Protein AF-A0A9P4SCL5-F1 (afdb_monomer)

pLDDT: mean 84.11, std 9.59, range [43.34, 95.81]

Radius of gyration: 23.29 Å; Cα contacts (8 Å, |Δi|>4): 196; chains: 1; bounding box: 46×48×56 Å

Structure (mmCIF, N/CA/C/O backbone):
data_AF-A0A9P4SCL5-F1
#
_entry.id   AF-A0A9P4SCL5-F1
#
loop_
_atom_site.group_PDB
_atom_site.id
_atom_site.type_symbol
_atom_site.label_atom_id
_atom_site.label_alt_id
_atom_site.label_comp_id
_atom_site.label_asym_id
_atom_site.label_entity_id
_atom_site.label_seq_id
_atom_site.pdbx_PDB_ins_code
_atom_site.Cartn_x
_atom_site.Cartn_y
_atom_site.Cartn_z
_atom_site.occupancy
_atom_site.B_iso_or_equiv
_atom_site.auth_seq_id
_atom_site.auth_comp_id
_atom_site.auth_asym_id
_atom_site.auth_atom_id
_atom_site.pdbx_PDB_model_num
ATOM 1 N N . MET A 1 1 ? -3.040 -2.432 34.279 1.00 43.34 1 MET A N 1
ATOM 2 C CA . MET A 1 1 ? -4.161 -2.215 33.341 1.00 43.34 1 MET A CA 1
ATOM 3 C C . MET A 1 1 ? -4.001 -0.807 32.790 1.00 43.34 1 MET A C 1
ATOM 5 O O . MET A 1 1 ? -3.930 0.094 33.618 1.00 43.34 1 MET A O 1
ATOM 9 N N . PRO A 1 2 ? -3.830 -0.590 31.476 1.00 47.62 2 PRO A N 1
ATOM 10 C CA . PRO A 1 2 ? -3.830 0.768 30.937 1.00 47.62 2 PRO A CA 1
ATOM 11 C C . PRO A 1 2 ? -5.180 1.426 31.253 1.00 47.62 2 PRO A C 1
ATOM 13 O O . PRO A 1 2 ? -6.235 0.866 30.958 1.00 47.62 2 PRO A O 1
ATOM 16 N N . ILE A 1 3 ? -5.129 2.565 31.942 1.00 54.88 3 ILE A N 1
ATOM 17 C CA . ILE A 1 3 ? -6.301 3.353 32.323 1.00 54.88 3 ILE A CA 1
ATOM 18 C C . ILE A 1 3 ? -6.621 4.231 31.116 1.00 54.88 3 ILE A C 1
ATOM 20 O O . ILE A 1 3 ? -6.003 5.274 30.919 1.00 54.88 3 ILE A O 1
ATOM 24 N N . PHE A 1 4 ? -7.519 3.759 30.256 1.00 59.22 4 PHE A N 1
ATOM 25 C CA . PHE A 1 4 ? -8.078 4.583 29.188 1.00 59.22 4 PHE A CA 1
ATOM 26 C C . PHE A 1 4 ? -9.118 5.530 29.805 1.00 59.22 4 PHE A C 1
ATOM 28 O O . PHE A 1 4 ? -9.839 5.100 30.709 1.00 59.22 4 PHE A O 1
ATOM 35 N N . PRO A 1 5 ? -9.167 6.809 29.395 1.00 55.84 5 PRO A N 1
ATOM 36 C CA . PRO A 1 5 ? -10.010 7.810 30.043 1.00 55.84 5 PRO A CA 1
ATOM 37 C C . PRO A 1 5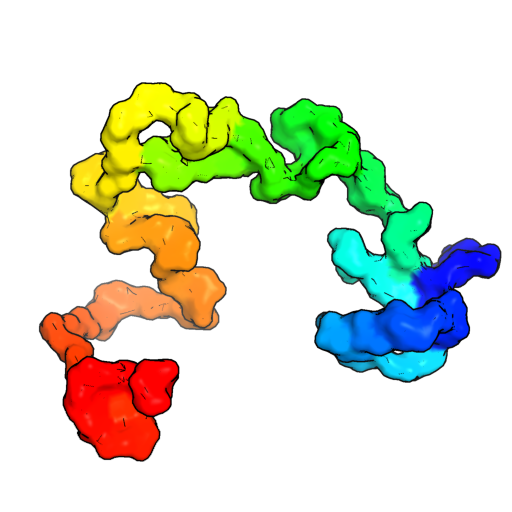 ? -11.478 7.363 30.077 1.00 55.84 5 PRO A C 1
ATOM 39 O O . PRO A 1 5 ? -12.023 6.922 29.062 1.00 55.84 5 PRO A O 1
ATOM 42 N N . GLU A 1 6 ? -12.112 7.448 31.248 1.00 46.47 6 GLU A N 1
ATOM 43 C CA . GLU A 1 6 ? -13.512 7.050 31.430 1.00 46.47 6 GLU A CA 1
ATOM 44 C C . GLU A 1 6 ? -14.424 7.834 30.470 1.00 46.47 6 GLU A C 1
ATOM 46 O O . GLU A 1 6 ? -14.336 9.056 30.365 1.00 46.47 6 GLU A O 1
ATOM 51 N N . GLY A 1 7 ? -15.274 7.119 29.726 1.00 56.78 7 GLY A N 1
ATOM 52 C CA . GLY A 1 7 ? -16.159 7.701 28.708 1.00 56.78 7 GLY A CA 1
ATOM 53 C C . GLY A 1 7 ? -15.590 7.744 27.285 1.00 56.78 7 GLY A C 1
ATOM 54 O O . GLY A 1 7 ? -16.294 8.157 26.366 1.00 56.78 7 GLY A O 1
ATOM 55 N N . SER A 1 8 ? -14.352 7.293 27.066 1.00 71.00 8 SER A N 1
ATOM 56 C CA . SER A 1 8 ? -13.823 7.086 25.713 1.00 71.00 8 SER A CA 1
ATOM 57 C C . SER A 1 8 ? -14.309 5.755 25.126 1.00 71.00 8 SER A C 1
ATOM 59 O O . SER A 1 8 ? -14.464 4.764 25.837 1.00 71.00 8 SER A O 1
ATOM 61 N N . ARG A 1 9 ? -14.600 5.735 23.817 1.00 88.56 9 ARG A N 1
ATOM 62 C CA . ARG A 1 9 ? -15.097 4.563 23.068 1.00 88.56 9 ARG A CA 1
ATOM 63 C C . ARG A 1 9 ? -13.983 3.527 22.869 1.00 88.56 9 ARG A C 1
ATOM 65 O O . ARG A 1 9 ? -13.530 3.275 21.755 1.00 88.56 9 ARG A O 1
ATOM 72 N N . SER A 1 10 ? -13.495 2.976 23.975 1.00 91.25 10 SER A N 1
ATOM 73 C CA . SER A 1 10 ? -12.287 2.151 24.046 1.00 91.25 10 SER A CA 1
ATOM 74 C C . SER A 1 10 ? -12.564 0.657 24.002 1.00 91.25 10 SER A C 1
ATOM 76 O O . SER A 1 10 ? -11.645 -0.095 23.683 1.00 91.25 10 SER A O 1
ATOM 78 N N . TYR A 1 11 ? -13.788 0.206 24.289 1.00 92.88 11 TYR A N 1
ATOM 79 C CA . TYR A 1 11 ? -14.184 -1.203 24.222 1.00 92.88 11 TYR A CA 1
ATOM 80 C C . TYR A 1 11 ? -15.295 -1.428 23.194 1.00 92.88 11 TYR A C 1
ATOM 82 O O . TYR A 1 11 ? -16.078 -0.531 22.889 1.00 92.88 11 TYR A O 1
ATOM 90 N N . LEU A 1 12 ? -15.420 -2.655 22.683 1.00 92.94 12 LEU A N 1
ATOM 91 C CA . LEU A 1 12 ? -16.445 -3.019 21.693 1.00 92.94 12 LEU A CA 1
ATOM 92 C C . LEU A 1 12 ? -17.883 -2.799 22.193 1.00 92.94 12 LEU A C 1
ATOM 94 O O . LEU A 1 12 ? -18.785 -2.531 21.390 1.00 92.94 12 LEU A O 1
ATOM 98 N N . ARG A 1 13 ? -18.120 -2.893 23.505 1.00 92.44 13 ARG A N 1
ATOM 99 C CA . ARG A 1 13 ? -19.416 -2.552 24.120 1.00 92.44 13 ARG A CA 1
ATOM 100 C C . ARG A 1 13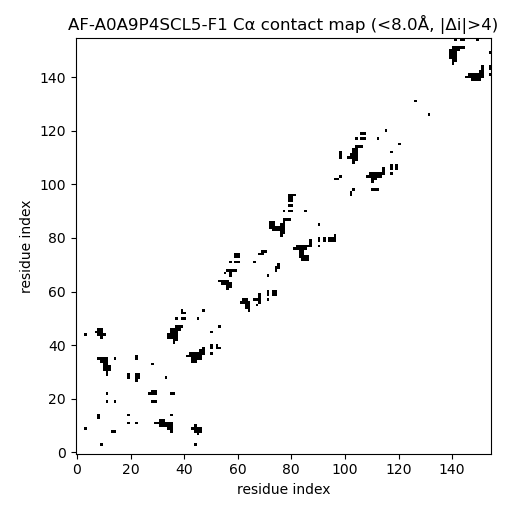 ? -19.802 -1.079 23.952 1.00 92.44 13 ARG A C 1
ATOM 102 O O . ARG A 1 13 ? -20.991 -0.795 23.850 1.00 92.44 13 ARG A O 1
ATOM 109 N N . ASP A 1 14 ? -18.819 -0.188 23.837 1.00 91.81 14 ASP A N 1
ATOM 110 C CA . ASP A 1 14 ? -19.009 1.263 23.703 1.00 91.81 14 ASP A CA 1
ATOM 111 C C . ASP A 1 14 ? -19.218 1.691 22.233 1.00 91.81 14 ASP A C 1
ATOM 113 O O . ASP A 1 14 ? -19.483 2.856 21.932 1.00 91.81 14 ASP A O 1
ATOM 117 N N . LEU A 1 15 ? -19.084 0.748 21.293 1.00 92.25 15 LEU A N 1
ATOM 118 C CA . LEU A 1 15 ? -19.208 0.989 19.857 1.00 92.25 15 LEU A CA 1
ATOM 119 C C . LEU A 1 15 ? -20.638 0.780 19.343 1.00 92.25 15 LEU A C 1
ATOM 121 O O . LEU A 1 15 ? -21.473 0.094 19.939 1.00 92.25 15 LEU A O 1
ATOM 125 N N . THR A 1 16 ? -20.919 1.333 18.169 1.00 94.19 16 THR A N 1
ATOM 126 C CA . THR A 1 16 ? -22.141 1.046 17.415 1.00 94.19 16 THR A CA 1
ATOM 127 C C . THR A 1 16 ? -22.102 -0.371 16.831 1.00 94.19 16 THR A C 1
ATOM 129 O O . THR A 1 16 ? -21.066 -1.040 16.783 1.00 94.19 16 THR A O 1
ATOM 132 N N . ARG A 1 17 ? -23.255 -0.856 16.355 1.00 94.12 17 ARG A N 1
ATOM 133 C CA . ARG A 1 17 ? -23.354 -2.166 15.693 1.00 94.12 17 ARG A CA 1
ATOM 134 C C . ARG A 1 17 ? -22.454 -2.261 14.456 1.00 94.12 17 ARG A C 1
ATOM 136 O O . ARG A 1 17 ? -21.800 -3.286 14.274 1.00 94.12 17 ARG A O 1
ATOM 143 N N . GLU A 1 18 ? -22.415 -1.207 13.643 1.00 94.81 18 GLU A N 1
ATOM 144 C CA . GLU A 1 18 ? -21.604 -1.177 12.423 1.00 94.81 18 GLU A CA 1
ATOM 145 C C . GLU A 1 18 ? -20.108 -1.171 12.740 1.00 94.81 18 GLU A C 1
ATOM 147 O O . GLU A 1 18 ? -19.348 -1.938 12.155 1.00 94.81 18 GLU A O 1
ATOM 152 N N . GLU A 1 19 ? -19.668 -0.408 13.738 1.00 94.06 19 GLU A N 1
ATOM 153 C CA . GLU A 1 19 ? -18.259 -0.409 14.141 1.00 94.06 19 GLU A CA 1
ATOM 154 C C . GLU A 1 19 ? -17.832 -1.748 14.731 1.00 94.06 19 GLU A C 1
ATOM 156 O O . GLU A 1 19 ? -16.778 -2.253 14.357 1.00 94.06 19 GLU A O 1
ATOM 161 N N . ARG A 1 20 ? -18.655 -2.390 15.574 1.00 94.69 20 ARG A N 1
ATOM 162 C CA . ARG A 1 20 ? -18.382 -3.763 16.036 1.00 94.69 20 ARG A CA 1
ATOM 163 C C . ARG A 1 20 ? -18.238 -4.739 14.870 1.00 94.69 20 ARG A C 1
ATOM 165 O O . ARG A 1 20 ? -17.365 -5.603 14.895 1.00 94.69 20 ARG A O 1
ATOM 172 N N . ARG A 1 21 ? -19.064 -4.596 13.830 1.00 95.25 21 ARG A N 1
ATOM 173 C CA . ARG A 1 21 ? -18.946 -5.399 12.608 1.00 95.25 21 ARG A CA 1
ATOM 174 C C . ARG A 1 21 ? -17.614 -5.139 11.898 1.00 95.25 21 ARG A C 1
ATOM 176 O O . ARG A 1 21 ? -16.996 -6.097 11.438 1.00 95.25 21 ARG A O 1
ATOM 183 N N . LEU A 1 22 ? -17.159 -3.889 11.813 1.00 94.94 22 LEU A N 1
ATOM 184 C CA . LEU A 1 22 ? -15.846 -3.555 11.244 1.00 94.94 22 LEU A CA 1
ATOM 185 C C . LEU A 1 22 ? -14.701 -4.132 12.089 1.00 94.94 22 LEU A C 1
ATOM 187 O O . LEU A 1 22 ? -13.767 -4.694 11.521 1.00 94.94 22 LEU A O 1
ATOM 191 N N . GLN A 1 23 ? -14.808 -4.088 13.422 1.00 95.81 23 GLN A N 1
ATOM 192 C CA . GLN A 1 23 ? -13.835 -4.705 14.332 1.00 95.81 23 GLN A CA 1
ATOM 193 C C . GLN A 1 23 ? -13.705 -6.217 14.089 1.00 95.81 23 GLN A C 1
ATOM 195 O O . GLN A 1 23 ? -12.596 -6.748 13.985 1.00 95.81 23 GLN A O 1
ATOM 200 N N . GLY A 1 24 ? -14.840 -6.900 13.929 1.00 94.81 24 GLY A N 1
ATOM 201 C CA . GLY A 1 24 ? -14.895 -8.317 13.579 1.00 94.81 24 GLY A CA 1
ATOM 202 C C . GLY A 1 24 ? -14.316 -8.613 12.197 1.00 94.81 24 GLY A C 1
ATOM 203 O O . GLY A 1 24 ? -13.520 -9.534 12.046 1.00 94.81 24 GLY A O 1
ATOM 204 N N . ARG A 1 25 ? -14.663 -7.800 11.191 1.00 94.06 25 ARG A N 1
ATOM 205 C CA . ARG A 1 25 ? -14.204 -7.975 9.805 1.00 94.06 25 ARG A CA 1
ATOM 206 C C . ARG A 1 25 ? -12.690 -7.829 9.661 1.00 94.06 25 ARG A C 1
ATOM 208 O O . ARG A 1 25 ? -12.088 -8.623 8.949 1.00 94.06 25 ARG A O 1
ATOM 215 N N . TYR A 1 26 ? -12.098 -6.807 10.278 1.00 92.06 26 TYR A N 1
ATOM 216 C CA . TYR A 1 26 ? -10.686 -6.474 10.066 1.00 92.06 26 TYR A CA 1
ATOM 217 C C . TYR A 1 26 ? -9.740 -7.105 11.087 1.00 92.06 26 TYR A C 1
ATOM 219 O O . TYR A 1 26 ? -8.583 -7.355 10.758 1.00 92.06 26 TYR A O 1
ATOM 227 N N . TRP A 1 27 ? -10.205 -7.389 12.309 1.00 93.69 27 TRP A N 1
ATOM 228 C CA . TRP A 1 27 ? -9.337 -7.888 13.383 1.00 93.69 27 TRP A CA 1
ATOM 229 C C . TRP A 1 27 ? -9.916 -9.052 14.183 1.00 93.69 27 TRP A C 1
ATOM 231 O O . TRP A 1 27 ? -9.346 -9.408 15.213 1.00 93.69 27 TRP A O 1
ATOM 241 N N . ASN A 1 28 ? -11.016 -9.660 13.726 1.00 94.00 28 ASN A N 1
ATOM 242 C CA . ASN A 1 28 ? -11.616 -10.837 14.3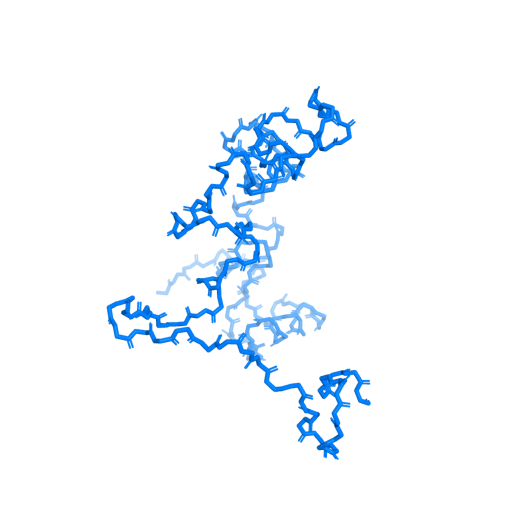57 1.00 94.00 28 ASN A CA 1
ATOM 243 C C . ASN A 1 28 ? -11.982 -10.617 15.845 1.00 94.00 28 ASN A C 1
ATOM 245 O O . ASN A 1 28 ? -11.862 -11.528 16.665 1.00 94.00 28 ASN A O 1
ATOM 249 N N . ARG A 1 29 ? -12.395 -9.390 16.201 1.00 92.50 29 ARG A N 1
ATOM 250 C CA . ARG A 1 29 ? -12.832 -8.996 17.552 1.00 92.50 29 ARG A CA 1
ATOM 251 C C . ARG A 1 29 ? -14.352 -8.968 17.637 1.00 92.50 29 ARG A C 1
ATOM 253 O O . ARG A 1 29 ? -15.005 -8.333 16.812 1.00 92.50 29 ARG A O 1
ATOM 260 N N . PHE A 1 30 ? -14.907 -9.617 18.655 1.00 92.38 30 PHE A N 1
ATOM 261 C CA . PHE A 1 30 ? -16.362 -9.759 18.807 1.00 92.38 30 PHE A CA 1
ATOM 262 C C . PHE A 1 30 ? -16.840 -9.658 20.252 1.00 92.38 30 PHE A C 1
ATOM 264 O O . PHE A 1 30 ? -18.036 -9.465 20.480 1.00 92.38 30 PHE A O 1
ATOM 271 N N . LYS A 1 31 ? -15.948 -9.819 21.234 1.00 93.75 31 LYS A N 1
ATOM 272 C CA . LYS A 1 31 ? -16.336 -9.806 22.642 1.00 93.75 31 LYS A CA 1
ATOM 273 C C . LYS A 1 31 ? -16.544 -8.369 23.088 1.00 93.75 31 LYS A C 1
ATOM 275 O O . LYS A 1 31 ? -15.811 -7.473 22.687 1.00 93.75 31 LYS A O 1
ATOM 280 N N . ALA A 1 32 ? -17.525 -8.164 23.958 1.00 89.81 32 ALA A N 1
ATOM 281 C CA . ALA A 1 32 ? -17.843 -6.852 24.515 1.00 89.81 32 ALA A CA 1
ATOM 282 C C . ALA A 1 32 ? -16.633 -6.181 25.197 1.00 89.81 32 ALA A C 1
ATOM 284 O O . ALA A 1 32 ? -16.461 -4.969 25.071 1.00 89.81 32 ALA A O 1
ATOM 285 N N . ASP A 1 33 ? -15.792 -6.983 25.857 1.00 91.31 33 ASP A N 1
ATOM 286 C CA . ASP A 1 33 ? -14.597 -6.537 26.581 1.00 91.31 33 ASP A CA 1
ATOM 287 C C . ASP A 1 33 ? -13.336 -6.461 25.702 1.00 91.31 33 ASP A C 1
ATOM 289 O O . ASP A 1 33 ? -12.264 -6.099 26.189 1.00 91.31 33 ASP A O 1
ATOM 293 N N . ASP A 1 34 ? -13.431 -6.792 24.409 1.00 92.12 34 ASP A N 1
ATOM 294 C CA . ASP A 1 34 ? -12.318 -6.559 23.494 1.00 92.12 34 ASP A CA 1
ATOM 295 C C . ASP A 1 34 ? -12.092 -5.043 23.364 1.00 92.12 34 ASP A C 1
ATOM 297 O O . ASP A 1 34 ? -13.032 -4.267 23.166 1.00 92.12 34 ASP A O 1
ATOM 301 N N . LEU A 1 35 ? -10.827 -4.618 23.438 1.00 92.88 35 LEU A N 1
ATOM 302 C CA . LEU A 1 35 ? -10.443 -3.239 23.138 1.00 92.88 35 LEU A CA 1
ATOM 303 C C . LEU A 1 35 ? -10.767 -2.909 21.675 1.00 92.88 35 LEU A C 1
ATOM 305 O O . LEU A 1 35 ? -10.424 -3.676 20.769 1.00 92.88 35 LEU A O 1
ATOM 309 N N . ALA A 1 36 ? -11.389 -1.753 21.464 1.00 92.88 36 ALA A N 1
ATOM 310 C CA . ALA A 1 36 ? -11.594 -1.157 20.156 1.00 92.88 36 ALA A CA 1
ATOM 311 C C . ALA A 1 36 ? -10.239 -0.876 19.505 1.00 92.88 36 ALA A C 1
ATOM 313 O O . ALA A 1 36 ? -9.323 -0.374 20.159 1.00 92.88 36 ALA A O 1
ATOM 314 N N . ARG A 1 37 ? -10.108 -1.213 18.223 1.00 93.50 37 ARG A N 1
ATOM 315 C CA . ARG A 1 37 ? -8.905 -0.954 17.438 1.00 93.50 37 ARG A CA 1
ATOM 316 C C . ARG A 1 37 ? -9.187 0.135 16.415 1.00 93.50 37 ARG A C 1
ATOM 318 O O . ARG A 1 37 ? -10.117 0.015 15.620 1.00 93.50 37 ARG A O 1
ATOM 325 N N . CYS A 1 38 ? -8.411 1.205 16.439 1.00 91.19 38 CYS A N 1
ATOM 326 C CA . CYS A 1 38 ? -8.627 2.341 15.558 1.00 91.19 38 CYS A CA 1
ATOM 327 C C . CYS A 1 38 ? -8.392 1.946 14.089 1.00 91.19 38 CYS A C 1
ATOM 329 O O . CYS A 1 38 ? -7.366 1.357 13.759 1.00 91.19 38 CYS A O 1
ATOM 331 N N . LEU A 1 39 ? -9.321 2.297 13.193 1.00 88.50 39 LEU A N 1
ATOM 332 C CA . LEU A 1 39 ? -9.194 2.039 11.747 1.00 88.50 39 LEU A CA 1
ATOM 333 C C . LEU A 1 39 ? -8.114 2.893 11.071 1.00 88.50 39 LEU A C 1
ATOM 335 O O . LEU A 1 39 ? -7.655 2.528 9.994 1.00 88.50 39 LEU A O 1
ATOM 339 N N . VAL A 1 40 ? -7.689 3.990 11.704 1.00 85.38 40 VAL A N 1
ATOM 340 C CA . VAL A 1 40 ? -6.666 4.899 11.167 1.00 85.38 40 VAL A CA 1
ATOM 341 C C . VAL A 1 40 ? -5.258 4.391 11.467 1.00 85.38 40 VAL A C 1
ATOM 343 O O . VAL A 1 40 ? -4.462 4.204 10.554 1.00 85.38 40 VAL A O 1
ATOM 346 N N . CYS A 1 41 ? -4.939 4.148 12.740 1.00 85.81 41 CYS A N 1
ATOM 347 C CA . CYS A 1 41 ? -3.580 3.788 13.162 1.00 85.81 41 CYS A CA 1
ATOM 348 C C . CYS A 1 41 ? -3.410 2.314 13.546 1.00 85.81 41 CYS A C 1
ATOM 350 O O . CYS A 1 41 ? -2.294 1.878 13.799 1.00 85.81 41 CYS A O 1
ATOM 352 N N . SER A 1 42 ? -4.492 1.530 13.592 1.00 90.19 42 SER A N 1
ATOM 353 C CA . SER A 1 42 ? -4.471 0.134 14.045 1.00 90.19 42 SER A CA 1
ATOM 354 C C . SER A 1 42 ? -3.965 -0.068 15.483 1.00 90.19 42 SER A C 1
ATOM 356 O O . SER A 1 42 ? -3.555 -1.177 15.833 1.00 90.19 42 SER A O 1
ATOM 358 N N . GLU A 1 43 ? -4.043 0.951 16.340 1.00 90.38 43 GLU A N 1
ATOM 359 C CA . GLU A 1 43 ? -3.758 0.841 17.776 1.00 90.38 43 GLU A CA 1
ATOM 360 C C . GLU A 1 43 ? -5.035 0.622 18.596 1.00 90.38 43 GLU A C 1
ATOM 362 O O . GLU A 1 43 ? -6.145 0.929 18.156 1.00 90.38 43 GLU A O 1
ATOM 367 N N . ASN A 1 44 ? -4.887 0.039 19.788 1.00 91.31 44 ASN A N 1
ATOM 368 C CA . ASN A 1 44 ? -6.017 -0.325 20.646 1.00 91.31 44 ASN A CA 1
ATOM 369 C C . ASN A 1 44 ? -6.433 0.823 21.587 1.00 91.31 44 ASN A C 1
ATOM 371 O O . ASN A 1 44 ? -5.629 1.682 21.947 1.00 91.31 44 ASN A O 1
ATOM 375 N N . GLY A 1 45 ? -7.677 0.772 22.063 1.00 89.19 45 GLY A N 1
ATOM 376 C CA . GLY A 1 45 ? -8.190 1.612 23.145 1.00 89.19 45 GLY A CA 1
ATOM 377 C C . GLY A 1 45 ? -8.733 2.972 22.711 1.00 89.19 45 GLY A C 1
ATOM 378 O O . GLY A 1 45 ? -8.998 3.803 23.576 1.00 89.19 45 GLY A O 1
ATOM 379 N N . HIS A 1 46 ? -8.917 3.213 21.411 1.00 91.19 46 HIS A N 1
ATOM 380 C CA . HIS A 1 46 ? -9.508 4.447 20.891 1.00 91.19 46 HIS A CA 1
ATOM 381 C C . HIS A 1 46 ? -10.129 4.257 19.497 1.00 91.19 46 HIS A C 1
ATOM 383 O O . HIS A 1 46 ? -9.885 3.253 18.822 1.00 91.19 46 HIS A O 1
ATOM 389 N N . MET A 1 47 ? -10.907 5.250 19.067 1.00 89.94 47 MET A N 1
ATOM 390 C CA . MET A 1 47 ? -11.526 5.341 17.741 1.00 89.94 47 MET A CA 1
ATOM 391 C C . MET A 1 47 ? -10.943 6.530 16.968 1.00 89.94 47 MET A C 1
ATOM 393 O O . MET A 1 47 ? -10.113 7.270 17.490 1.00 89.94 47 MET A O 1
ATOM 397 N N . GLU A 1 48 ? -11.348 6.709 15.711 1.00 85.62 48 GLU A N 1
ATOM 398 C CA . GLU A 1 48 ? -10.828 7.771 14.842 1.00 85.62 48 GLU A CA 1
ATOM 399 C C . GLU A 1 48 ? -10.916 9.165 15.483 1.00 85.62 48 GLU A C 1
ATOM 401 O O . GLU A 1 48 ? -9.964 9.939 15.384 1.00 85.62 48 GLU A O 1
ATOM 406 N N . GLU A 1 49 ? -12.013 9.480 16.178 1.00 84.50 49 GLU A N 1
ATOM 407 C CA . GLU A 1 49 ? -12.209 10.783 16.826 1.00 84.50 49 GLU A CA 1
ATOM 408 C C . GLU A 1 49 ? -11.166 11.126 17.898 1.00 84.50 49 GLU A C 1
ATOM 410 O O . GLU A 1 49 ? -10.916 12.300 18.150 1.00 84.50 49 GLU A O 1
ATOM 415 N N . THR A 1 50 ? -10.554 10.118 18.519 1.00 84.69 50 THR A N 1
ATOM 416 C CA . THR A 1 50 ? -9.564 10.269 19.595 1.00 84.69 50 THR A CA 1
ATOM 417 C C . THR A 1 50 ? -8.198 9.726 19.187 1.00 84.69 50 THR A C 1
ATOM 419 O O . THR A 1 50 ? -7.342 9.480 20.037 1.00 84.69 50 THR A O 1
ATOM 422 N N . CYS A 1 51 ? -7.978 9.526 17.884 1.00 85.12 51 CYS A N 1
ATOM 423 C CA . CYS A 1 51 ? -6.735 8.973 17.381 1.00 85.12 51 CYS A CA 1
ATOM 424 C C . CYS A 1 51 ? -5.599 10.003 17.473 1.00 85.12 51 CYS A C 1
ATOM 426 O O . CYS A 1 51 ? -5.646 11.017 16.775 1.00 85.12 51 CYS A O 1
ATOM 428 N N . PRO A 1 52 ? -4.529 9.735 18.248 1.00 79.12 52 PRO A N 1
ATOM 429 C CA . PRO A 1 52 ? -3.384 10.644 18.337 1.00 79.12 52 PRO A CA 1
ATOM 430 C C . PRO A 1 52 ? -2.641 10.757 16.999 1.00 79.12 52 PRO A C 1
ATOM 432 O O . PRO A 1 52 ? -1.919 11.717 16.760 1.00 79.12 52 PRO A O 1
ATOM 435 N N . SER A 1 53 ? -2.829 9.778 16.110 1.00 73.69 53 SER A N 1
ATOM 436 C CA . SER A 1 53 ? -2.262 9.769 14.765 1.00 73.69 53 SER A CA 1
ATOM 437 C C . SER A 1 53 ? -3.152 10.455 13.720 1.00 73.69 53 SER A C 1
ATOM 439 O O . SER A 1 53 ? -2.813 10.428 12.540 1.00 73.69 53 SER A O 1
ATOM 441 N N . LYS A 1 54 ? -4.290 11.048 14.103 1.00 68.00 54 LYS A N 1
ATOM 442 C CA . LYS A 1 54 ? -5.132 11.808 13.165 1.00 68.00 54 LYS A CA 1
ATOM 443 C C . LYS A 1 54 ? -4.459 13.112 12.737 1.00 68.00 54 LYS A C 1
ATOM 445 O O . LYS A 1 54 ? -4.476 13.473 11.572 1.00 68.00 54 LYS A O 1
ATOM 450 N N . GLU A 1 55 ? -3.749 13.759 13.653 1.00 67.88 55 GLU A N 1
ATOM 451 C CA . GLU A 1 55 ? -2.987 14.981 13.376 1.00 67.88 55 GLU A CA 1
ATOM 452 C C . GLU A 1 55 ? -1.597 14.686 12.777 1.00 67.88 55 GLU A C 1
ATOM 454 O O . GLU A 1 55 ? -0.658 15.465 12.949 1.00 67.88 55 GLU A O 1
ATOM 459 N N . VAL A 1 56 ? -1.421 13.549 12.086 1.00 68.38 56 VAL A N 1
ATOM 460 C CA . VAL A 1 56 ? -0.126 13.201 11.490 1.00 68.38 56 VAL A CA 1
ATOM 461 C C . VAL A 1 56 ? 0.228 14.219 10.416 1.00 68.38 56 VAL A C 1
ATOM 463 O O . VAL A 1 56 ? -0.365 14.304 9.340 1.00 68.38 56 VAL A O 1
ATOM 466 N N . ILE A 1 57 ? 1.260 14.988 10.736 1.00 79.44 57 ILE A N 1
ATOM 467 C CA . ILE A 1 57 ? 1.959 15.860 9.812 1.00 79.44 57 ILE A CA 1
ATOM 468 C C . ILE A 1 57 ? 2.756 14.959 8.873 1.00 79.44 57 ILE A C 1
ATOM 470 O O . ILE A 1 57 ? 3.617 14.197 9.317 1.00 79.44 57 ILE A O 1
ATOM 474 N N . CYS A 1 58 ? 2.503 15.059 7.570 1.00 83.25 58 CYS A N 1
ATOM 475 C CA . CYS A 1 58 ? 3.286 14.331 6.582 1.00 83.25 58 CYS A CA 1
ATOM 476 C C . CYS A 1 58 ? 4.777 14.656 6.749 1.00 83.25 58 CYS A C 1
ATOM 478 O O . CYS A 1 58 ? 5.186 15.815 6.644 1.00 83.25 58 CYS A O 1
ATOM 480 N N . GLU A 1 59 ? 5.616 13.642 6.957 1.00 83.06 59 GLU A N 1
ATOM 481 C CA . GLU A 1 59 ? 7.049 13.843 7.211 1.00 83.06 59 GLU A CA 1
ATOM 482 C C . GLU A 1 59 ? 7.762 14.529 6.040 1.00 83.06 59 GLU A C 1
ATOM 484 O O . GLU A 1 59 ? 8.714 15.283 6.256 1.00 83.06 59 GLU A O 1
ATOM 489 N N . HIS A 1 60 ? 7.257 14.322 4.822 1.00 84.19 60 HIS A N 1
ATOM 490 C CA . HIS A 1 60 ? 7.881 14.767 3.579 1.00 84.19 60 HIS A CA 1
ATOM 491 C C . HIS A 1 60 ? 7.444 16.166 3.134 1.00 84.19 60 HIS A C 1
ATOM 493 O O . HIS A 1 60 ? 8.274 16.927 2.650 1.00 84.19 60 HIS A O 1
ATOM 499 N N . CYS A 1 61 ? 6.159 16.513 3.273 1.00 83.81 61 CYS A N 1
ATOM 500 C CA . CYS A 1 61 ? 5.625 17.793 2.781 1.00 83.81 61 CYS A CA 1
ATOM 501 C C . CYS A 1 61 ? 5.028 18.692 3.868 1.00 83.81 61 CYS A C 1
ATOM 503 O O . CYS A 1 61 ? 4.606 19.806 3.575 1.00 83.81 61 CYS A O 1
ATOM 505 N N . LYS A 1 62 ? 4.997 18.214 5.115 1.00 85.25 62 LYS A N 1
ATOM 506 C CA . LYS A 1 62 ? 4.491 18.926 6.293 1.00 85.25 62 LYS A CA 1
ATOM 507 C C . LYS A 1 62 ? 3.013 19.331 6.233 1.00 85.25 62 LYS A C 1
ATOM 509 O O . LYS A 1 62 ? 2.567 20.101 7.076 1.00 85.25 62 LYS A O 1
ATOM 514 N N . SER A 1 63 ? 2.231 18.794 5.293 1.00 80.88 63 SER A N 1
ATOM 515 C CA . SER A 1 63 ? 0.776 18.964 5.307 1.00 80.88 63 SER A CA 1
ATOM 516 C C . SER A 1 63 ? 0.145 18.192 6.463 1.00 80.88 63 SER A C 1
ATOM 518 O O . SER A 1 63 ? 0.554 17.061 6.733 1.00 80.88 63 SER A O 1
ATOM 520 N N . VAL A 1 64 ? -0.883 18.769 7.079 1.00 80.56 64 VAL A N 1
ATOM 521 C CA . VAL A 1 64 ? -1.644 18.165 8.180 1.00 80.56 64 VAL A CA 1
ATOM 522 C C . VAL A 1 64 ? -2.935 17.563 7.628 1.00 80.56 64 VAL A C 1
ATOM 524 O O . VAL A 1 64 ? -3.624 18.232 6.861 1.00 80.56 64 VAL A O 1
ATOM 527 N N . ASP A 1 65 ? -3.230 16.311 7.985 1.00 69.44 65 ASP A N 1
ATOM 528 C CA . ASP A 1 65 ? -4.521 15.627 7.757 1.00 69.44 65 ASP A CA 1
ATOM 529 C C . ASP A 1 65 ? -5.029 15.580 6.292 1.00 69.44 65 ASP A C 1
ATOM 531 O O . ASP A 1 65 ? -6.210 15.395 6.019 1.00 69.44 65 ASP A O 1
ATOM 535 N N . LEU A 1 66 ? -4.135 15.739 5.304 1.00 76.69 66 LEU A N 1
ATOM 536 C CA . LEU A 1 66 ? -4.472 15.556 3.880 1.00 76.69 66 LEU A CA 1
ATOM 537 C C . LEU A 1 66 ? -4.166 14.141 3.371 1.00 76.69 66 LEU A C 1
ATOM 539 O O . LEU A 1 66 ? -4.821 13.662 2.449 1.00 76.69 66 LEU A O 1
ATOM 543 N N . HIS A 1 67 ? -3.111 13.511 3.894 1.00 77.62 67 HIS A N 1
ATOM 544 C CA . HIS A 1 67 ? -2.651 12.177 3.502 1.00 77.62 67 HIS A CA 1
ATOM 545 C C . HIS A 1 67 ? -1.659 11.613 4.526 1.00 77.62 67 HIS A C 1
ATOM 547 O O . HIS A 1 67 ? -0.937 12.360 5.185 1.00 77.62 67 HIS A O 1
ATOM 553 N N . PHE A 1 68 ? -1.545 10.285 4.585 1.00 77.94 68 PHE A N 1
ATOM 554 C CA . PHE A 1 68 ? -0.469 9.615 5.317 1.00 77.94 68 PHE A CA 1
ATOM 555 C C . PHE A 1 68 ? 0.891 9.845 4.647 1.00 77.94 68 PHE A C 1
ATOM 557 O O . PHE A 1 68 ? 0.967 9.873 3.420 1.00 77.94 68 PHE A O 1
ATOM 564 N N . SER A 1 69 ? 1.985 9.914 5.418 1.00 81.12 69 SER A N 1
ATOM 565 C CA . SER A 1 69 ? 3.343 10.162 4.891 1.00 81.12 69 SER A CA 1
ATOM 566 C C . SER A 1 69 ? 3.727 9.247 3.716 1.00 81.12 69 SER A C 1
ATOM 568 O O . SER A 1 69 ? 4.261 9.721 2.716 1.00 81.12 69 SER A O 1
ATOM 570 N N . HIS A 1 70 ? 3.377 7.957 3.773 1.00 77.19 70 HIS A N 1
ATOM 571 C CA . HIS A 1 70 ? 3.660 6.996 2.697 1.00 77.19 70 HIS A CA 1
ATOM 572 C C . HIS A 1 70 ? 2.876 7.269 1.399 1.00 77.19 70 HIS A C 1
ATOM 574 O O . HIS A 1 70 ? 3.329 6.910 0.317 1.00 77.19 70 HIS A O 1
ATOM 580 N N . ALA A 1 71 ? 1.726 7.936 1.498 1.00 76.75 71 ALA A N 1
ATOM 581 C CA . ALA A 1 71 ? 0.887 8.348 0.377 1.00 76.75 71 ALA A CA 1
ATOM 582 C C . ALA A 1 71 ? 1.157 9.805 -0.050 1.00 76.75 71 ALA A C 1
ATOM 584 O O . ALA A 1 71 ? 0.364 10.405 -0.779 1.00 76.75 71 ALA A O 1
ATOM 585 N N . CYS A 1 72 ? 2.268 10.399 0.402 1.00 84.44 72 CYS A N 1
ATOM 586 C CA . CYS A 1 72 ? 2.609 11.769 0.057 1.00 84.44 72 CYS A CA 1
ATOM 587 C C . CYS A 1 72 ? 2.870 11.919 -1.446 1.00 84.44 72 CYS A C 1
ATOM 589 O O . CYS A 1 72 ? 3.788 11.287 -1.975 1.00 84.44 72 CYS A O 1
ATOM 591 N N . PRO A 1 73 ? 2.140 12.807 -2.149 1.00 81.44 73 PRO A N 1
ATOM 592 C CA . PRO A 1 73 ? 2.278 12.970 -3.594 1.00 81.44 73 PRO A CA 1
ATOM 593 C C . PRO A 1 73 ? 3.637 13.546 -4.007 1.00 81.44 73 PRO A C 1
ATOM 595 O O . PRO A 1 73 ? 4.029 13.399 -5.159 1.00 81.44 73 PRO A O 1
ATOM 598 N N . LEU A 1 74 ? 4.349 14.203 -3.085 1.00 83.00 74 LEU A N 1
ATOM 599 C CA . LEU A 1 74 ? 5.715 14.674 -3.318 1.00 83.00 74 LEU A CA 1
ATOM 600 C C . LEU A 1 74 ? 6.760 13.588 -3.048 1.00 83.00 74 LEU A C 1
ATOM 602 O O . LEU A 1 74 ? 7.858 13.658 -3.591 1.00 83.00 74 LEU A O 1
ATOM 606 N N . TRP A 1 75 ? 6.442 12.594 -2.219 1.00 85.38 75 TRP A N 1
ATOM 607 C CA . TRP A 1 75 ? 7.376 11.528 -1.862 1.00 85.38 75 TRP A CA 1
ATOM 608 C C . TRP A 1 75 ? 7.239 10.289 -2.743 1.00 85.38 75 TRP A C 1
ATOM 610 O O . TRP A 1 75 ? 8.226 9.579 -2.943 1.00 85.38 75 TRP A O 1
ATOM 620 N N . LEU A 1 76 ? 6.041 10.034 -3.270 1.00 84.38 76 LEU A N 1
ATOM 621 C CA . LEU A 1 76 ? 5.768 8.916 -4.161 1.00 84.38 76 LEU A CA 1
ATOM 622 C C . LEU A 1 76 ? 6.626 9.022 -5.430 1.00 84.38 76 LEU A C 1
ATOM 624 O O . LEU A 1 76 ? 6.758 10.099 -6.018 1.00 84.38 76 LEU A O 1
ATOM 628 N N . LYS A 1 77 ? 7.208 7.898 -5.857 1.00 86.19 77 LYS A N 1
ATOM 629 C CA . LYS A 1 77 ? 7.915 7.825 -7.137 1.00 86.19 77 LYS A CA 1
ATOM 630 C C . LYS A 1 77 ? 6.913 7.959 -8.278 1.00 86.19 77 LYS A C 1
ATOM 632 O O . LYS A 1 77 ? 5.885 7.285 -8.302 1.00 86.19 77 LYS A O 1
ATOM 637 N N . CYS A 1 78 ? 7.226 8.801 -9.251 1.00 86.56 78 CYS A N 1
ATOM 638 C CA . CYS A 1 78 ? 6.440 8.917 -10.463 1.00 86.56 78 CYS A CA 1
ATOM 639 C C . CYS A 1 78 ? 6.453 7.571 -11.212 1.00 86.56 78 CYS A C 1
ATOM 641 O O . CYS A 1 78 ? 7.531 7.096 -11.567 1.00 86.56 78 CYS A O 1
ATOM 643 N N . PRO A 1 79 ? 5.296 6.973 -11.547 1.00 82.38 79 PRO A N 1
ATOM 644 C CA . PRO A 1 79 ? 5.254 5.675 -12.228 1.00 82.38 79 PRO A CA 1
ATOM 645 C C . PRO A 1 79 ? 5.806 5.727 -13.663 1.00 82.38 79 PRO A C 1
ATOM 647 O O . PRO A 1 79 ? 6.053 4.684 -14.266 1.00 82.38 79 PRO A O 1
ATOM 650 N N . LYS A 1 80 ? 5.996 6.937 -14.217 1.00 86.94 80 LYS A N 1
ATOM 651 C CA . LYS A 1 80 ? 6.565 7.158 -15.550 1.00 86.94 80 LYS A CA 1
ATOM 652 C C . LYS A 1 80 ? 8.088 7.253 -15.534 1.00 86.94 80 LYS A C 1
ATOM 654 O O . LYS A 1 80 ? 8.723 6.641 -16.381 1.00 86.94 80 LYS A O 1
ATOM 659 N N . CYS A 1 81 ? 8.676 8.032 -14.624 1.00 87.50 81 CYS A N 1
ATOM 660 C CA . CYS A 1 81 ? 10.120 8.294 -14.624 1.00 87.50 81 CYS A CA 1
ATOM 661 C C . CYS A 1 81 ? 10.854 7.853 -13.351 1.00 87.50 81 CYS A C 1
ATOM 663 O O . CYS A 1 81 ? 12.062 8.022 -13.274 1.00 87.50 81 CYS A O 1
ATOM 665 N N . GLY A 1 82 ? 10.165 7.330 -12.340 1.00 83.94 82 GLY A N 1
ATOM 666 C CA . GLY A 1 82 ? 10.763 6.885 -11.078 1.00 83.94 82 GLY A CA 1
ATOM 667 C C . GLY A 1 82 ? 11.242 8.003 -10.141 1.00 83.94 82 GLY A C 1
ATOM 668 O O . GLY A 1 82 ? 11.630 7.714 -9.012 1.00 83.94 82 GLY A O 1
ATOM 669 N N . GLU A 1 83 ? 11.202 9.271 -10.560 1.00 86.88 83 GLU A N 1
ATOM 670 C CA . GLU A 1 83 ? 11.605 10.414 -9.732 1.00 86.88 83 GLU A CA 1
ATOM 671 C C . GLU A 1 83 ? 10.474 10.893 -8.818 1.00 86.88 83 GLU A C 1
ATOM 673 O O . GLU A 1 83 ? 9.293 10.678 -9.089 1.00 86.88 83 GLU A O 1
ATOM 678 N N . ARG A 1 84 ? 10.843 11.557 -7.722 1.00 88.50 84 ARG A N 1
ATOM 679 C CA . ARG A 1 84 ? 9.911 12.093 -6.722 1.00 88.50 84 ARG A CA 1
ATOM 680 C C . ARG A 1 84 ? 9.578 13.561 -7.015 1.00 88.50 84 ARG A C 1
ATOM 682 O O . ARG A 1 84 ? 10.221 14.209 -7.838 1.00 88.50 84 ARG A O 1
ATOM 689 N N . GLY A 1 85 ? 8.579 14.099 -6.320 1.00 86.38 85 GLY A N 1
ATOM 690 C CA . GLY A 1 85 ? 8.219 15.521 -6.371 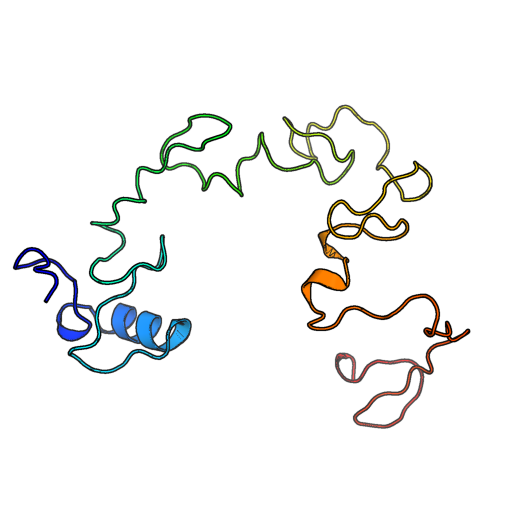1.00 86.38 85 GLY A CA 1
ATOM 691 C C . GLY A 1 85 ? 7.165 15.896 -7.414 1.00 86.38 85 GLY A C 1
ATOM 692 O O . GLY A 1 85 ? 6.806 17.066 -7.508 1.00 86.38 85 GLY A O 1
ATOM 693 N N . HIS A 1 86 ? 6.638 14.938 -8.183 1.00 88.25 86 HIS A N 1
ATOM 694 C CA . HIS A 1 86 ? 5.569 15.191 -9.149 1.00 88.25 86 HIS A CA 1
ATOM 695 C C . HIS A 1 86 ? 4.676 13.964 -9.374 1.00 88.25 86 HIS A C 1
ATOM 697 O O . HIS A 1 86 ? 5.082 12.820 -9.181 1.00 88.25 86 HIS A O 1
ATOM 703 N N . ARG A 1 87 ? 3.447 14.210 -9.845 1.00 84.75 87 ARG A N 1
ATOM 704 C CA . ARG A 1 87 ? 2.531 13.163 -10.324 1.00 84.75 87 ARG A CA 1
ATOM 705 C C . ARG A 1 87 ? 2.786 12.839 -11.792 1.00 84.75 87 ARG A C 1
ATOM 707 O O . ARG A 1 87 ? 3.282 13.680 -12.536 1.00 84.75 87 ARG A O 1
ATOM 714 N N . GLN A 1 88 ? 2.348 11.659 -12.231 1.00 85.81 88 GLN A N 1
ATOM 715 C CA . GLN A 1 88 ? 2.477 11.197 -13.618 1.00 85.81 88 GLN A CA 1
ATOM 716 C C . GLN A 1 88 ? 1.958 12.206 -14.656 1.00 85.81 88 GLN A C 1
ATOM 718 O O . GLN A 1 88 ? 2.592 12.384 -15.694 1.00 85.81 88 GLN A O 1
ATOM 723 N N . SER A 1 89 ? 0.850 12.897 -14.359 1.00 87.19 89 SER A N 1
ATOM 724 C CA . SER A 1 89 ? 0.253 13.920 -15.232 1.00 87.19 89 SER A CA 1
ATOM 725 C C . SER A 1 89 ? 1.182 15.105 -15.507 1.00 87.19 89 SER A C 1
ATOM 727 O O . SER A 1 89 ? 1.119 15.699 -16.576 1.00 87.19 89 SER A O 1
ATOM 729 N N . ASN A 1 90 ? 2.059 15.424 -14.552 1.00 88.75 90 ASN A N 1
ATOM 730 C CA . ASN A 1 90 ? 2.967 1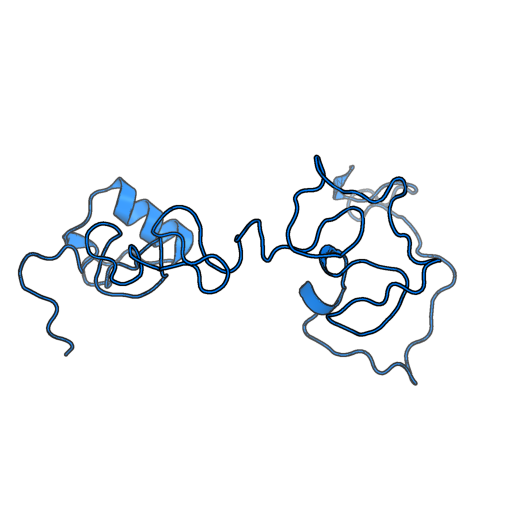6.569 -14.591 1.00 88.75 90 ASN A CA 1
ATOM 731 C C . ASN A 1 90 ? 4.423 16.106 -14.750 1.00 88.75 90 ASN A C 1
ATOM 733 O O . ASN A 1 90 ? 5.349 16.812 -14.354 1.00 88.75 90 ASN A O 1
ATOM 737 N N . CYS A 1 91 ? 4.636 14.893 -15.267 1.00 90.38 91 CYS A N 1
ATOM 738 C CA . CYS A 1 91 ? 5.970 14.337 -15.412 1.00 90.38 91 CYS A CA 1
ATOM 739 C C . CYS A 1 91 ? 6.737 15.060 -16.532 1.00 90.38 91 CYS A C 1
ATOM 741 O O . CYS A 1 91 ? 6.279 15.046 -17.678 1.00 90.38 91 CYS A O 1
ATOM 743 N N . PRO A 1 92 ? 7.920 15.642 -16.246 1.00 90.50 92 PRO A N 1
ATOM 744 C CA . PRO A 1 92 ? 8.721 16.331 -17.258 1.00 90.50 92 PRO A CA 1
ATOM 745 C C . PRO A 1 92 ? 9.322 15.360 -18.286 1.00 90.50 92 PRO A C 1
ATOM 747 O O . PRO A 1 92 ? 9.683 15.760 -19.393 1.00 90.50 92 PRO A O 1
ATOM 750 N N . SER A 1 93 ? 9.422 14.071 -17.942 1.00 88.88 93 SER A N 1
ATOM 751 C CA . SER A 1 93 ? 9.911 13.044 -18.859 1.00 88.88 93 SER A CA 1
ATOM 752 C C . SER A 1 93 ? 8.896 12.793 -19.969 1.00 88.88 93 SER A C 1
ATOM 754 O O . SER A 1 93 ? 7.721 12.519 -19.716 1.00 88.88 93 SER A O 1
ATOM 756 N N . ARG A 1 94 ? 9.351 12.836 -21.225 1.00 86.19 94 ARG A N 1
ATOM 757 C CA . ARG A 1 94 ? 8.503 12.534 -22.390 1.00 86.19 94 ARG A CA 1
ATOM 758 C C . ARG A 1 94 ? 8.201 11.043 -22.501 1.00 86.19 94 ARG A C 1
ATOM 760 O O . ARG A 1 94 ? 7.058 10.682 -22.768 1.00 86.19 94 ARG A O 1
ATOM 767 N N . LEU A 1 95 ? 9.189 10.202 -22.209 1.00 85.62 95 LEU A N 1
ATOM 768 C CA . LEU A 1 95 ? 9.100 8.746 -22.284 1.00 85.62 95 LEU A CA 1
ATOM 769 C C . LEU A 1 95 ? 8.893 8.123 -20.901 1.00 85.62 95 LEU A C 1
ATOM 771 O O . LEU A 1 95 ? 9.203 8.737 -19.879 1.00 85.62 95 LEU A O 1
ATOM 775 N N . MET A 1 96 ? 8.320 6.922 -20.889 1.00 82.94 96 MET A N 1
ATOM 776 C CA . MET A 1 96 ? 8.269 6.078 -19.700 1.00 82.94 96 MET A CA 1
ATOM 777 C C . MET A 1 96 ? 9.599 5.340 -19.574 1.00 82.94 96 MET A C 1
ATOM 779 O O . MET A 1 96 ? 10.063 4.774 -20.561 1.00 82.94 96 MET A O 1
ATOM 783 N N . ARG A 1 97 ? 10.198 5.350 -18.381 1.00 79.62 97 ARG A N 1
ATOM 784 C CA . ARG A 1 97 ? 11.370 4.523 -18.098 1.00 79.62 97 ARG A CA 1
ATOM 785 C C . ARG A 1 97 ? 10.982 3.056 -18.181 1.00 79.62 97 ARG A C 1
ATOM 787 O O . ARG A 1 97 ? 9.923 2.642 -17.707 1.00 79.62 97 ARG A O 1
ATOM 794 N N . SER A 1 98 ? 11.867 2.291 -18.783 1.00 74.69 98 SER A N 1
ATOM 795 C CA . SER A 1 98 ? 11.756 0.864 -19.016 1.00 74.69 98 SER A CA 1
ATOM 796 C C . SER A 1 98 ? 12.917 0.136 -18.340 1.00 74.69 98 SER A C 1
ATOM 798 O O . SER A 1 98 ? 13.884 0.755 -17.895 1.00 74.69 98 SER A O 1
ATOM 800 N N . HIS A 1 99 ? 12.861 -1.195 -18.287 1.00 69.31 99 HIS A N 1
ATOM 801 C CA . HIS A 1 99 ? 13.992 -1.991 -17.798 1.00 69.31 99 HIS A CA 1
ATOM 802 C C . HIS A 1 99 ? 15.267 -1.798 -18.622 1.00 69.31 99 HIS A C 1
ATOM 804 O O . HIS A 1 99 ? 16.355 -1.922 -18.074 1.00 69.31 99 HIS A O 1
ATOM 810 N N . ALA A 1 100 ? 15.144 -1.430 -19.903 1.00 69.81 100 ALA A N 1
ATOM 811 C CA . ALA A 1 100 ? 16.293 -1.142 -20.757 1.00 69.81 100 ALA A CA 1
ATOM 812 C C . ALA A 1 100 ? 17.098 0.086 -20.292 1.00 69.81 100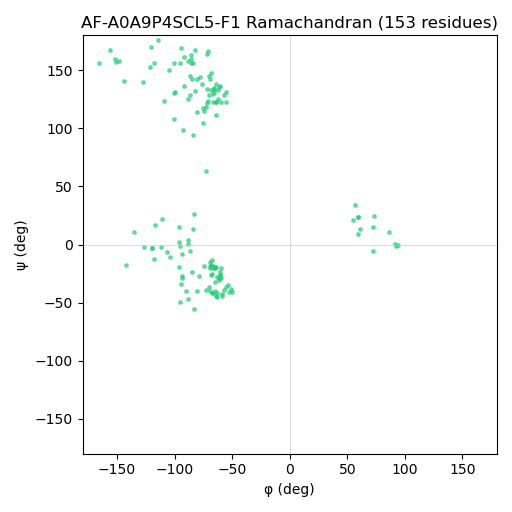 ALA A C 1
ATOM 814 O O . ALA A 1 100 ? 18.267 0.211 -20.640 1.00 69.81 100 ALA A O 1
ATOM 815 N N . ASP A 1 101 ? 16.505 0.959 -19.470 1.00 74.12 101 ASP A N 1
ATOM 816 C CA . ASP A 1 101 ? 17.163 2.142 -18.907 1.00 74.12 101 ASP A CA 1
ATOM 817 C C . ASP A 1 101 ? 17.972 1.828 -17.629 1.00 74.12 101 ASP A C 1
ATOM 819 O O . ASP A 1 101 ? 18.347 2.742 -16.893 1.00 74.12 101 ASP A O 1
ATOM 823 N N . GLY A 1 102 ? 18.213 0.543 -17.328 1.00 72.69 102 GLY A N 1
ATOM 824 C CA . GLY A 1 102 ? 18.958 0.101 -16.141 1.00 72.69 102 GLY A CA 1
ATOM 825 C C . GLY A 1 102 ? 18.174 0.252 -14.836 1.00 72.69 102 GLY A C 1
ATOM 826 O O . GLY A 1 102 ? 18.755 0.414 -13.764 1.00 72.69 102 GLY A O 1
ATOM 827 N N . VAL A 1 103 ? 16.838 0.253 -14.910 1.00 75.56 103 VAL A N 1
ATOM 828 C CA . VAL A 1 103 ? 15.986 0.342 -13.720 1.00 75.56 103 VAL A CA 1
ATOM 829 C C . VAL A 1 103 ? 15.980 -1.006 -13.001 1.00 75.56 103 VAL A C 1
ATOM 831 O O . VAL A 1 103 ? 15.316 -1.957 -13.429 1.00 75.56 103 VAL A O 1
ATOM 834 N N . SER A 1 104 ? 16.708 -1.060 -11.887 1.00 83.69 104 SER A N 1
ATOM 835 C CA . SER A 1 104 ? 16.662 -2.149 -10.917 1.00 83.69 104 SER A CA 1
ATOM 836 C C . SER A 1 104 ? 15.550 -1.929 -9.894 1.00 83.69 104 SER A C 1
ATOM 838 O O . SER A 1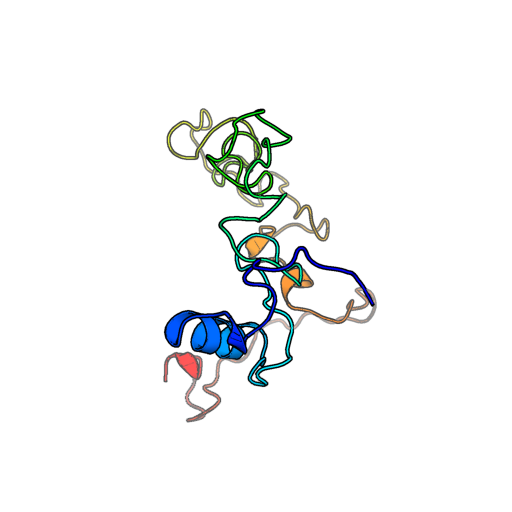 104 ? 15.296 -0.806 -9.466 1.00 83.69 104 SER A O 1
ATOM 840 N N . CYS A 1 105 ? 14.921 -3.014 -9.457 1.00 85.50 105 CYS A N 1
ATOM 841 C CA . CYS A 1 105 ? 13.946 -2.999 -8.375 1.00 85.50 105 CYS A CA 1
ATOM 842 C C . CYS A 1 105 ? 14.603 -2.585 -7.046 1.00 85.50 105 CYS A C 1
ATOM 844 O O . CYS A 1 105 ? 15.504 -3.275 -6.581 1.00 85.50 105 CYS A O 1
ATOM 846 N N . ASP A 1 106 ? 14.121 -1.532 -6.382 1.00 83.69 106 ASP A N 1
ATOM 847 C CA . ASP A 1 106 ? 14.655 -1.079 -5.081 1.00 83.69 106 ASP A CA 1
ATOM 848 C C . ASP A 1 106 ? 14.553 -2.137 -3.966 1.00 83.69 106 ASP A C 1
ATOM 850 O O . ASP A 1 106 ? 15.294 -2.089 -2.987 1.00 83.69 106 ASP A O 1
ATOM 854 N N . MET A 1 107 ? 13.624 -3.091 -4.095 1.00 85.62 107 MET A N 1
ATOM 855 C CA . MET A 1 107 ? 13.376 -4.112 -3.071 1.00 85.62 107 MET A CA 1
ATOM 856 C C . MET A 1 107 ? 14.381 -5.267 -3.125 1.00 85.62 107 MET A C 1
ATOM 858 O O . MET A 1 107 ? 14.780 -5.786 -2.086 1.00 85.62 107 MET A O 1
ATOM 862 N N . CYS A 1 108 ? 14.757 -5.714 -4.328 1.00 86.38 108 CYS A N 1
ATOM 863 C CA . CYS A 1 108 ? 15.605 -6.901 -4.516 1.00 86.38 108 CYS A CA 1
ATOM 864 C C . CYS A 1 108 ? 16.846 -6.661 -5.383 1.00 86.38 108 CYS A C 1
ATOM 866 O O . CYS A 1 108 ? 17.653 -7.570 -5.569 1.00 86.38 108 CYS A O 1
ATOM 868 N N . ASN A 1 109 ? 17.002 -5.443 -5.895 1.00 85.50 109 ASN A N 1
ATOM 869 C CA . ASN A 1 109 ? 18.124 -4.977 -6.697 1.00 85.50 109 ASN A CA 1
ATOM 870 C C . ASN A 1 109 ? 18.351 -5.763 -8.004 1.00 85.50 109 ASN A C 1
ATOM 872 O O . ASN A 1 109 ? 19.459 -5.773 -8.535 1.00 85.50 109 ASN A O 1
ATOM 876 N N . THR A 1 110 ? 17.310 -6.420 -8.530 1.00 83.56 110 THR A N 1
ATOM 877 C CA . THR A 1 110 ? 17.339 -7.085 -9.842 1.00 83.56 110 THR A CA 1
ATOM 878 C C . THR A 1 110 ? 16.567 -6.285 -10.885 1.00 83.56 110 THR A C 1
ATOM 880 O O . THR A 1 110 ? 15.580 -5.624 -10.563 1.00 83.56 110 THR A O 1
ATOM 883 N N . GLU A 1 111 ? 16.978 -6.389 -12.142 1.00 84.56 111 GLU A N 1
ATOM 884 C CA . GLU A 1 111 ? 16.303 -5.772 -13.287 1.00 84.56 111 GLU A CA 1
ATOM 885 C C . GLU A 1 111 ? 15.117 -6.623 -13.783 1.00 84.56 111 GLU A C 1
ATOM 887 O O . GLU A 1 111 ? 14.962 -7.790 -13.414 1.00 84.56 111 GLU A O 1
ATOM 892 N N . GLY A 1 112 ? 14.280 -6.042 -14.646 1.00 81.38 112 GLY A N 1
ATOM 893 C CA . GLY A 1 112 ? 13.208 -6.758 -15.348 1.00 81.38 112 GLY A CA 1
ATOM 894 C C . GLY A 1 112 ? 11.826 -6.730 -14.687 1.00 81.38 112 GLY A C 1
ATOM 895 O O . GLY A 1 112 ? 10.909 -7.323 -15.245 1.00 81.38 112 GLY A O 1
ATOM 896 N N . HIS A 1 113 ? 11.665 -6.073 -13.534 1.00 84.50 113 HIS A N 1
ATOM 897 C CA . HIS A 1 113 ? 10.351 -5.796 -12.933 1.00 84.50 113 HIS A CA 1
ATOM 898 C C . HIS A 1 113 ? 10.363 -4.522 -12.071 1.00 84.50 113 HIS A C 1
ATOM 900 O O . HIS A 1 113 ? 11.428 -4.067 -11.639 1.00 84.50 113 HIS A O 1
ATOM 906 N N . LYS A 1 114 ? 9.186 -3.937 -11.826 1.00 82.31 114 LYS A N 1
ATOM 907 C CA . LYS A 1 114 ? 9.000 -2.817 -10.879 1.00 82.31 114 LYS A CA 1
ATOM 908 C C . LYS A 1 114 ? 8.789 -3.323 -9.456 1.00 82.31 114 LYS A C 1
ATOM 910 O O . LYS A 1 114 ? 8.418 -4.472 -9.257 1.00 82.31 114 LYS A O 1
ATOM 915 N N . GLU A 1 115 ? 8.952 -2.467 -8.452 1.00 83.25 115 GLU A N 1
ATOM 916 C CA . GLU A 1 115 ? 8.783 -2.837 -7.040 1.00 83.25 115 GLU A CA 1
ATOM 917 C C . GLU A 1 115 ? 7.421 -3.489 -6.749 1.00 83.25 115 GLU A C 1
ATOM 919 O O . GLU A 1 115 ? 7.363 -4.423 -5.957 1.00 83.25 115 GLU A O 1
ATOM 924 N N . GLU A 1 116 ? 6.357 -3.056 -7.431 1.00 81.81 116 GLU A N 1
ATOM 925 C CA . GLU A 1 116 ? 4.989 -3.595 -7.328 1.00 81.81 116 GLU A CA 1
ATOM 926 C C . GLU A 1 116 ? 4.826 -5.020 -7.890 1.00 81.81 116 GLU A C 1
ATOM 928 O O . GLU A 1 116 ? 3.985 -5.789 -7.426 1.00 81.81 116 GLU A O 1
ATOM 933 N N . GLU A 1 117 ? 5.678 -5.404 -8.838 1.00 84.62 117 GLU A N 1
ATOM 934 C CA . GLU A 1 117 ? 5.745 -6.744 -9.433 1.00 84.62 117 GLU A CA 1
ATOM 935 C C . GLU A 1 117 ? 6.821 -7.608 -8.754 1.00 84.62 117 GLU A C 1
ATOM 937 O O . GLU A 1 117 ? 7.078 -8.750 -9.149 1.00 84.62 117 GLU A O 1
ATOM 942 N N . CYS A 1 118 ? 7.488 -7.075 -7.725 1.00 88.38 118 CYS A N 1
ATOM 943 C CA . CYS A 1 118 ? 8.581 -7.765 -7.071 1.00 88.38 118 CYS A CA 1
ATOM 944 C C . CYS A 1 118 ? 8.079 -9.004 -6.343 1.00 88.38 118 CYS A C 1
ATOM 946 O O . CYS A 1 118 ? 7.280 -8.942 -5.410 1.00 88.38 118 CYS A O 1
ATOM 948 N N . SER A 1 119 ? 8.639 -10.155 -6.713 1.00 86.56 119 SER A N 1
ATOM 949 C CA . SER A 1 119 ? 8.276 -11.429 -6.093 1.00 86.56 119 SER A CA 1
ATOM 950 C C . SER A 1 119 ? 8.525 -11.478 -4.578 1.00 86.56 119 SER A C 1
ATOM 952 O O . SER A 1 119 ? 7.899 -12.276 -3.887 1.00 86.56 119 SER A O 1
ATOM 954 N N . TRP A 1 120 ? 9.388 -10.608 -4.043 1.00 87.06 120 TRP A N 1
ATOM 955 C CA . TRP A 1 120 ? 9.637 -10.486 -2.604 1.00 87.06 120 TRP A CA 1
ATOM 956 C C . TRP A 1 120 ? 8.445 -9.923 -1.822 1.00 87.06 120 TRP A C 1
ATOM 958 O O . TRP A 1 120 ? 8.394 -10.119 -0.614 1.00 87.06 120 TRP A O 1
ATOM 968 N N . LEU A 1 121 ? 7.479 -9.270 -2.480 1.00 88.19 121 LEU A N 1
ATOM 969 C CA . LEU A 1 121 ? 6.245 -8.820 -1.828 1.00 88.19 121 LEU A CA 1
ATOM 970 C C . LEU A 1 121 ? 5.384 -9.995 -1.346 1.00 88.19 121 LEU A C 1
ATOM 972 O O . LEU A 1 121 ? 4.707 -9.888 -0.328 1.00 88.19 121 LEU A O 1
ATOM 976 N N . TRP A 1 122 ? 5.424 -11.119 -2.067 1.00 86.50 122 TRP A N 1
ATOM 977 C CA . TRP A 1 122 ? 4.500 -12.242 -1.868 1.00 86.50 122 TRP A CA 1
ATOM 978 C C . TRP A 1 122 ? 5.204 -13.537 -1.446 1.00 86.50 122 TRP A C 1
ATOM 980 O O . TRP A 1 122 ? 4.550 -14.502 -1.051 1.00 86.50 122 TRP A O 1
ATOM 990 N N . ARG A 1 123 ? 6.538 -13.595 -1.543 1.00 83.88 123 ARG A N 1
ATOM 991 C CA . ARG A 1 123 ? 7.330 -14.772 -1.164 1.00 83.88 123 ARG A CA 1
ATOM 992 C C . ARG A 1 123 ? 7.785 -14.689 0.286 1.00 83.88 123 ARG A C 1
ATOM 994 O O . ARG A 1 123 ? 8.317 -13.682 0.734 1.00 83.88 123 ARG A O 1
ATOM 1001 N N . THR A 1 124 ? 7.666 -15.810 0.988 1.00 83.44 124 THR A N 1
ATOM 1002 C CA . THR A 1 124 ? 8.162 -15.985 2.362 1.00 83.44 124 THR A CA 1
ATOM 1003 C C . THR A 1 124 ? 9.566 -16.594 2.429 1.00 83.44 124 THR A C 1
ATOM 1005 O O . THR A 1 124 ? 10.162 -16.636 3.502 1.00 83.44 124 THR A O 1
ATOM 1008 N N . TYR A 1 125 ? 10.118 -17.056 1.301 1.00 81.81 125 TYR A N 1
ATOM 1009 C CA . TYR A 1 125 ? 11.435 -17.690 1.215 1.00 81.81 125 TYR A CA 1
ATOM 1010 C C . TYR A 1 125 ? 12.369 -16.940 0.257 1.00 81.81 125 TYR A C 1
ATOM 1012 O O . TYR A 1 125 ? 11.924 -16.314 -0.708 1.00 81.81 125 TYR A O 1
ATOM 1020 N N . LYS A 1 126 ? 13.681 -17.039 0.506 1.00 78.62 126 LYS A N 1
ATOM 1021 C CA . LYS A 1 126 ? 14.729 -16.495 -0.367 1.00 78.62 126 LYS A CA 1
ATOM 1022 C C . LYS A 1 126 ? 15.321 -17.630 -1.206 1.00 78.62 126 LYS A C 1
ATOM 1024 O O . LYS A 1 126 ? 16.000 -18.480 -0.631 1.00 78.62 126 LYS A O 1
ATOM 1029 N N . PRO A 1 127 ? 15.051 -17.695 -2.520 1.00 76.75 127 PRO A N 1
ATOM 1030 C CA . PRO A 1 127 ? 15.646 -18.719 -3.363 1.00 76.75 127 PRO A CA 1
ATOM 1031 C C . PRO A 1 127 ? 17.155 -18.499 -3.448 1.00 76.75 127 PRO A C 1
ATOM 1033 O O . PRO A 1 127 ? 17.619 -17.379 -3.668 1.00 76.75 127 PRO A O 1
ATOM 1036 N N . ASP A 1 128 ? 17.913 -19.575 -3.286 1.00 80.81 128 ASP A N 1
ATOM 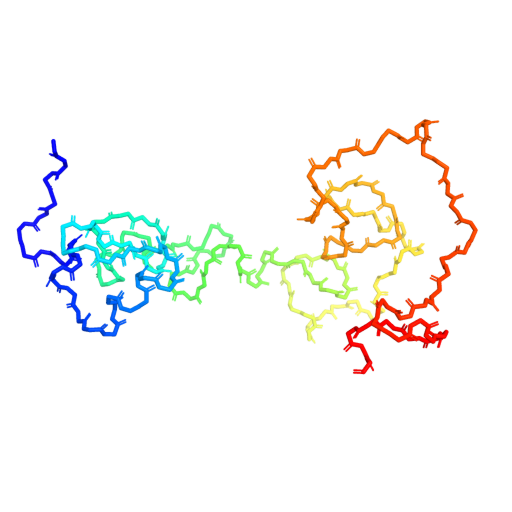1037 C CA . ASP A 1 128 ? 19.340 -19.564 -3.559 1.00 80.81 128 ASP A CA 1
ATOM 1038 C C . ASP A 1 128 ? 19.553 -19.560 -5.078 1.00 80.81 128 ASP A C 1
ATOM 1040 O O . ASP A 1 128 ? 19.183 -20.493 -5.799 1.00 80.81 128 ASP A O 1
ATOM 1044 N N . THR A 1 129 ? 20.130 -18.472 -5.580 1.00 73.38 129 THR A N 1
ATOM 1045 C CA . THR A 1 129 ? 20.356 -18.266 -7.012 1.00 73.38 129 THR A CA 1
ATOM 1046 C C . THR A 1 129 ? 21.378 -19.238 -7.593 1.00 73.38 129 THR A C 1
ATOM 1048 O O . THR A 1 129 ? 21.375 -19.434 -8.805 1.00 73.38 129 THR A O 1
ATOM 1051 N N . SER A 1 130 ? 22.206 -19.885 -6.764 1.00 77.88 130 SER A N 1
ATOM 1052 C CA . SER A 1 130 ? 23.186 -20.879 -7.218 1.00 77.88 130 SER A CA 1
ATOM 1053 C C . SER A 1 130 ? 22.569 -22.252 -7.511 1.00 77.88 130 SER A C 1
ATOM 1055 O O . SER A 1 130 ? 23.059 -22.976 -8.376 1.00 77.88 130 SER A O 1
ATOM 1057 N N . SER A 1 131 ? 21.459 -22.591 -6.849 1.00 78.94 131 SER A N 1
ATOM 1058 C CA . SER A 1 131 ? 20.749 -23.868 -7.011 1.00 78.94 131 SER A CA 1
ATOM 1059 C C . SER A 1 131 ? 19.461 -23.764 -7.839 1.00 78.94 131 SER A C 1
ATOM 1061 O O . SER A 1 131 ? 18.900 -24.782 -8.253 1.00 78.94 131 SER A O 1
ATOM 1063 N N . THR A 1 132 ? 18.997 -22.547 -8.139 1.00 76.75 132 THR A N 1
ATOM 1064 C CA . THR A 1 132 ? 17.759 -22.316 -8.896 1.00 76.75 132 THR A CA 1
ATOM 1065 C C . THR A 1 132 ? 17.981 -22.473 -10.404 1.00 76.75 132 THR A C 1
ATOM 1067 O O . THR A 1 132 ? 18.649 -21.656 -11.035 1.00 76.75 132 THR A O 1
ATOM 1070 N N . ARG A 1 133 ? 17.359 -23.487 -11.021 1.00 79.69 133 ARG A N 1
ATOM 1071 C CA . ARG A 1 133 ? 17.312 -23.625 -12.488 1.00 79.69 133 ARG A CA 1
ATOM 1072 C C . ARG A 1 133 ? 16.132 -22.844 -13.055 1.00 79.69 133 ARG A C 1
ATOM 1074 O O . ARG A 1 133 ? 15.000 -23.032 -12.61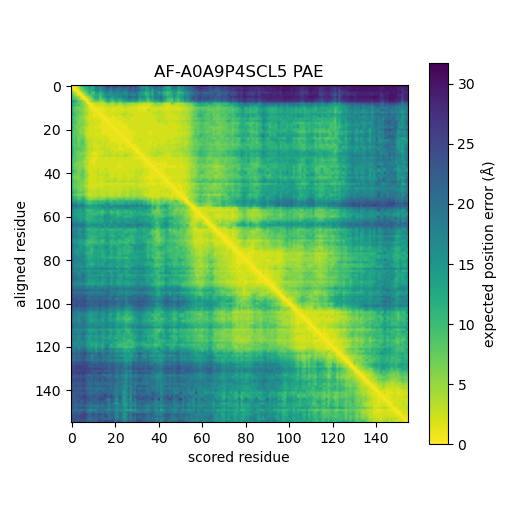3 1.00 79.69 133 ARG A O 1
ATOM 1081 N N . LYS A 1 134 ? 16.386 -21.996 -14.054 1.00 80.00 134 LYS A N 1
ATOM 1082 C CA . LYS A 1 134 ? 15.311 -21.386 -14.845 1.00 80.00 134 LYS A CA 1
ATOM 1083 C C . LYS A 1 134 ? 14.700 -22.457 -15.748 1.00 80.00 134 LYS A C 1
ATOM 1085 O O . LYS A 1 134 ? 15.435 -23.223 -16.364 1.00 80.00 134 LYS A O 1
ATOM 1090 N N . ILE A 1 135 ? 13.372 -22.520 -15.786 1.00 82.69 135 ILE A N 1
ATOM 1091 C CA . ILE A 1 135 ? 12.644 -23.318 -16.776 1.00 82.69 135 ILE A CA 1
ATOM 1092 C C . ILE A 1 135 ? 12.492 -22.492 -18.053 1.00 82.69 135 ILE A C 1
ATOM 1094 O O . ILE A 1 135 ? 12.282 -21.283 -17.967 1.00 82.69 135 ILE A O 1
ATOM 1098 N N . ASP A 1 136 ? 12.587 -23.136 -19.216 1.00 82.94 136 ASP A N 1
ATOM 1099 C CA . ASP A 1 136 ? 12.470 -22.435 -20.502 1.00 82.94 136 ASP A CA 1
ATOM 1100 C C . ASP A 1 136 ? 11.045 -21.935 -20.750 1.00 82.94 136 ASP A C 1
ATOM 1102 O O . ASP A 1 136 ? 10.855 -20.828 -21.242 1.00 82.94 136 ASP A O 1
ATOM 1106 N N . ASN A 1 137 ? 10.037 -22.737 -20.391 1.00 82.75 137 ASN A N 1
ATOM 1107 C CA . ASN A 1 137 ? 8.630 -22.408 -20.589 1.00 82.75 137 ASN A CA 1
ATOM 1108 C C . ASN A 1 137 ? 7.778 -22.923 -19.428 1.00 82.75 137 ASN A C 1
ATOM 1110 O O . ASN A 1 137 ? 7.980 -24.034 -18.934 1.00 82.75 137 ASN A O 1
ATOM 1114 N N . MET A 1 138 ? 6.793 -22.124 -19.024 1.00 82.25 138 MET A N 1
ATOM 1115 C CA . MET A 1 138 ? 5.749 -22.547 -18.097 1.00 82.25 138 MET A CA 1
ATOM 1116 C C . MET A 1 138 ? 4.603 -23.173 -18.895 1.00 82.25 138 MET A C 1
ATOM 1118 O O . MET A 1 138 ? 4.080 -22.554 -19.820 1.00 82.25 138 MET A O 1
ATOM 1122 N N . ILE A 1 139 ? 4.216 -24.402 -18.555 1.00 86.06 139 ILE A N 1
ATOM 1123 C CA . ILE A 1 139 ? 3.076 -25.069 -19.194 1.00 86.06 139 ILE A CA 1
ATOM 1124 C C . ILE A 1 139 ? 1.793 -24.450 -18.633 1.00 86.06 139 ILE A C 1
ATOM 1126 O O . ILE A 1 139 ? 1.532 -24.544 -17.434 1.00 86.06 139 ILE A O 1
ATOM 1130 N N . MET A 1 140 ? 1.003 -23.816 -19.499 1.00 87.94 140 MET A N 1
ATOM 1131 C CA . MET A 1 140 ? -0.259 -23.178 -19.129 1.00 87.94 140 MET A CA 1
ATOM 1132 C C . MET A 1 140 ? -1.419 -24.155 -19.330 1.00 87.94 140 MET A C 1
ATOM 1134 O O . MET A 1 140 ? -1.911 -24.314 -20.447 1.00 87.94 140 MET A O 1
ATOM 1138 N N . ASN A 1 141 ? -1.845 -24.792 -18.239 1.00 92.81 141 ASN A N 1
ATOM 1139 C CA . ASN A 1 141 ? -3.038 -25.633 -18.184 1.00 92.81 141 ASN A CA 1
ATOM 1140 C C . ASN A 1 141 ? -3.933 -25.174 -17.028 1.00 92.81 141 ASN A C 1
ATOM 1142 O O . ASN A 1 141 ? -3.441 -24.888 -15.933 1.00 92.81 141 ASN A O 1
ATOM 1146 N N . CYS A 1 142 ? -5.243 -25.161 -17.250 1.00 93.88 142 CYS A N 1
ATOM 1147 C CA . CYS A 1 142 ? -6.217 -24.807 -16.226 1.00 93.88 142 CYS A CA 1
ATOM 1148 C C . CYS A 1 142 ? -6.248 -25.843 -15.093 1.00 93.88 142 CYS A C 1
ATOM 1150 O O . CYS A 1 142 ? -6.407 -27.039 -15.343 1.00 93.88 142 CYS A O 1
ATOM 1152 N N . TYR A 1 143 ? -6.157 -25.394 -13.836 1.00 92.25 143 TYR A N 1
ATOM 1153 C CA . TYR A 1 143 ? -6.188 -26.286 -12.669 1.00 92.25 143 TYR A CA 1
ATOM 1154 C C . TYR A 1 143 ? -7.561 -26.939 -12.429 1.00 92.25 143 TYR A C 1
ATOM 1156 O O . TYR A 1 143 ? -7.641 -27.910 -11.681 1.00 92.25 143 TYR A O 1
ATOM 1164 N N . GLN A 1 144 ? -8.626 -26.427 -13.058 1.00 94.06 144 GLN A N 1
ATOM 1165 C CA . GLN A 1 144 ? -9.991 -26.936 -12.920 1.00 94.06 144 GLN A CA 1
ATOM 1166 C C . GLN A 1 144 ? -10.366 -27.929 -14.029 1.00 94.06 144 GLN A C 1
ATOM 1168 O O . GLN A 1 144 ? -10.871 -29.011 -13.740 1.00 94.06 144 GLN A O 1
ATOM 1173 N N . CYS A 1 145 ? -10.132 -27.582 -15.299 1.00 95.19 145 CYS A N 1
ATOM 1174 C CA . CYS A 1 145 ? -10.560 -28.390 -16.450 1.00 95.19 145 CYS A CA 1
ATOM 1175 C C . CYS A 1 145 ? -9.407 -29.027 -17.242 1.00 95.19 145 CYS A C 1
ATOM 1177 O O . CYS A 1 145 ? -9.657 -29.767 -18.190 1.00 95.19 145 CYS A O 1
ATOM 1179 N N . SER A 1 146 ? -8.148 -28.768 -16.869 1.00 91.44 146 SER A N 1
ATOM 1180 C CA . SER A 1 146 ? -6.938 -29.246 -17.562 1.00 91.44 146 SER A CA 1
ATOM 1181 C C . SER A 1 146 ? -6.798 -28.804 -19.024 1.00 91.44 146 SER A C 1
ATOM 1183 O O . SER A 1 146 ? -5.903 -29.284 -19.719 1.00 91.44 146 SER A O 1
ATOM 1185 N N . ALA A 1 147 ? -7.649 -27.895 -19.511 1.00 93.56 147 ALA A N 1
ATOM 1186 C CA . ALA A 1 147 ? -7.527 -27.379 -20.865 1.00 93.56 147 ALA A CA 1
ATOM 1187 C C . ALA A 1 147 ? -6.288 -26.470 -20.991 1.00 93.56 147 ALA A C 1
ATOM 1189 O O . ALA A 1 147 ? -5.950 -25.755 -20.039 1.00 93.56 147 ALA A O 1
ATOM 1190 N N . PRO A 1 148 ? -5.616 -26.481 -22.154 1.00 93.31 148 PRO A N 1
ATOM 1191 C CA . PRO A 1 148 ? -4.485 -25.601 -22.405 1.00 93.31 148 PRO A CA 1
ATOM 1192 C C . PRO A 1 148 ? -4.944 -24.145 -22.600 1.00 93.31 148 PRO A C 1
ATOM 1194 O O . PRO A 1 148 ? -6.108 -23.882 -22.905 1.00 93.31 148 PRO A O 1
ATOM 1197 N N . ASN A 1 149 ? -3.998 -23.206 -22.510 1.00 88.69 149 ASN A N 1
ATOM 1198 C CA . ASN A 1 149 ? -4.131 -21.797 -22.925 1.00 88.69 149 ASN A CA 1
ATOM 1199 C C . ASN A 1 149 ? -5.006 -20.873 -22.051 1.00 88.69 149 ASN A C 1
ATOM 1201 O O . ASN A 1 149 ? -5.339 -19.780 -22.505 1.00 88.69 149 ASN A O 1
ATOM 1205 N N . HIS A 1 150 ? -5.366 -21.259 -20.824 1.00 92.06 150 HIS A N 1
ATOM 1206 C CA . HIS A 1 150 ? -5.923 -20.324 -19.836 1.00 92.06 150 HIS A CA 1
ATOM 1207 C C . HIS A 1 150 ? -5.542 -20.718 -18.402 1.00 92.06 150 HIS A C 1
ATOM 1209 O O . HIS A 1 150 ? -5.210 -21.879 -18.133 1.00 92.06 150 HIS A O 1
ATOM 1215 N N . TRP A 1 151 ? -5.582 -19.754 -17.480 1.00 92.25 151 TRP A N 1
ATOM 1216 C CA . TRP A 1 151 ? -5.436 -20.004 -16.045 1.00 92.25 151 TRP A CA 1
ATOM 1217 C C . TRP A 1 151 ? -6.787 -20.371 -15.439 1.00 92.25 151 TRP A C 1
ATOM 1219 O O . TRP A 1 151 ? -7.818 -19.989 -15.971 1.00 92.25 151 TRP A O 1
ATOM 1229 N N . GLY A 1 152 ? -6.824 -21.079 -14.308 1.00 91.94 152 GLY A N 1
ATOM 1230 C CA . GLY A 1 152 ? -8.118 -21.453 -13.719 1.00 91.94 152 GLY A CA 1
ATOM 1231 C C . GLY A 1 152 ? -8.976 -20.265 -13.262 1.00 91.94 152 GLY A C 1
ATOM 1232 O O . GLY A 1 152 ? -10.187 -20.414 -13.174 1.00 91.94 152 GLY A O 1
ATOM 1233 N N . ASP A 1 153 ? -8.380 -19.088 -13.060 1.00 88.00 153 ASP A N 1
ATOM 1234 C CA . ASP A 1 153 ? -9.113 -17.854 -12.746 1.00 88.00 153 ASP A CA 1
ATOM 1235 C C . ASP A 1 153 ? -9.840 -17.266 -13.978 1.00 88.00 153 ASP A C 1
ATOM 1237 O O . ASP A 1 153 ? -10.767 -16.475 -13.819 1.00 88.00 153 ASP A O 1
ATOM 1241 N N . ASP A 1 154 ? -9.443 -17.678 -15.190 1.00 88.75 154 ASP A N 1
ATOM 1242 C CA . ASP A 1 154 ? -10.074 -17.325 -16.471 1.00 88.75 154 ASP A CA 1
ATOM 1243 C C . ASP A 1 154 ? -11.098 -18.385 -16.945 1.00 88.75 154 ASP A C 1
ATOM 1245 O O . ASP A 1 154 ? -11.662 -18.245 -18.033 1.00 88.75 154 ASP A O 1
ATOM 1249 N N . CYS A 1 155 ? -11.268 -19.481 -16.189 1.00 88.12 155 CYS A N 1
ATOM 1250 C CA . CYS A 1 155 ? -12.067 -20.655 -16.568 1.00 88.12 155 CYS A CA 1
ATOM 1251 C C . CYS A 1 155 ? -13.579 -20.450 -16.405 1.00 88.12 155 CYS A C 1
ATOM 1253 O O . CYS A 1 155 ? -14.006 -19.808 -15.420 1.00 88.12 155 CYS A O 1
#

Sequence (155 aa):
MPIFPEGSRSYLRDLTREERRLQGRYWNRFKADDLARCLVCSENGHMEETCPSKEVICEHCKSVDLHFSHACPLWLKCPKCGERGHRQSNCPSRLMRSHADGVSCDMCNTEGHKEEECSWLWRTYKPDTSSTRKIDNMIMNCYQCSAPNHWGDDC

Secondary structure (DSSP, 8-state):
---PPTTSS-BGGGS-HHHHHHHHHHH---STTSBPB-TTT--BS--GGG-TTTT-B-TTT--BSSS-GGG-TTTSPPTTT--SSS-GGG-S-SSPP-GGGT-B-TTT--BSS-GGG-GGGT-SS---TTT-PPPS----B-TTT--BTS-GGG-

Foldseek 3Di:
DPDQDPPACFFLLSDDPVQLVVCCVPPVDNDRRATRAEPPPRHTRHYCVPDPCCQPQQPPPRDGNPDHVVPDQQADQAQFDRDGGHHVVPDPDPGRDALVNVDAEPVPRHTDDHVVPDPVVPDPDDDDPVPDDDDPDDFAAEPPPRHGDDYVVVD

Nearest PDB structures (foldseek):
  1aaf-assembly1_A  TM=3.834E-01  e=9.739E-01  HIV-1 M:B_MN

Organism: NCBI:txid1346257

Solvent-accessible surface area (backbone atoms only — not comparable to full-atom values): 9812 Å² total; per-residue (Å²): 128,90,84,68,68,89,89,57,53,21,30,37,66,65,45,54,74,67,54,37,49,49,40,32,72,78,68,73,42,81,52,53,84,39,61,22,60,15,87,80,77,68,45,71,52,28,37,65,95,69,38,84,69,55,72,38,52,15,84,83,78,63,47,63,66,80,48,57,52,88,68,28,63,52,65,34,58,15,88,37,68,62,47,59,64,34,50,62,94,69,47,88,62,90,61,67,69,47,54,89,76,70,43,50,14,88,83,78,69,44,66,77,46,52,64,93,69,35,64,72,82,80,47,94,72,84,82,57,77,91,77,57,78,84,74,95,71,83,86,54,49,15,84,79,79,64,46,70,84,42,51,52,92,76,105

InterPro domains:
  IPR001878 Zinc finger, CCHC-type [PF00098] (77-93)
  IPR001878 Zinc finger, CCHC-type [PS50158] (77-93)
  IPR001878 Zinc finger, CCHC-type [SM00343] (37-53)
  IPR001878 Zinc finger, CCHC-type [SM00343] (57-74)
  IPR001878 Zinc finger, CCHC-type [SM00343] (77-93)
  IPR001878 Zinc finger, CCHC-type [SM00343] (104-120)
  IPR001878 Zinc finger, CCHC-type [SM00343] (141-155)
  IPR036875 Zinc finger, CCHC-type superfamily [SSF57756] (28-73)
  IPR036875 Zinc finger, CCHC-type superfamily [SSF57756] (76-119)
  IPR051644 TRAMP complex component and AT-rich DNA-binding protein [PTHR46543] (21-155)

Mean predicted aligned error: 11.54 Å